Protein AF-A0A2K8YSL6-F1 (afdb_monomer_lite)

Structure (mmCIF, N/CA/C/O backbone):
data_AF-A0A2K8YSL6-F1
#
_entry.id   AF-A0A2K8YSL6-F1
#
loop_
_atom_site.group_PDB
_atom_site.id
_atom_site.type_symbol
_atom_site.label_atom_id
_atom_site.label_alt_id
_atom_site.label_comp_id
_atom_site.label_asym_id
_atom_site.label_entity_id
_atom_site.label_seq_id
_atom_site.pdbx_PDB_ins_code
_atom_site.Cartn_x
_atom_site.Cartn_y
_atom_site.Cartn_z
_atom_site.occupancy
_atom_site.B_iso_or_equiv
_atom_site.auth_seq_id
_atom_site.auth_comp_id
_atom_site.auth_asym_id
_atom_site.auth_atom_id
_atom_site.pdbx_PDB_model_num
ATOM 1 N N . MET A 1 1 ? -4.769 -8.901 6.777 1.00 59.44 1 MET A N 1
ATOM 2 C CA . MET A 1 1 ? -5.787 -8.278 5.891 1.00 59.44 1 MET A CA 1
ATOM 3 C C . MET A 1 1 ? -5.258 -8.322 4.469 1.00 59.44 1 MET A C 1
ATOM 5 O O . MET A 1 1 ? -4.072 -8.107 4.311 1.00 59.44 1 MET A O 1
ATOM 9 N N . GLN A 1 2 ? -6.079 -8.625 3.460 1.00 65.75 2 G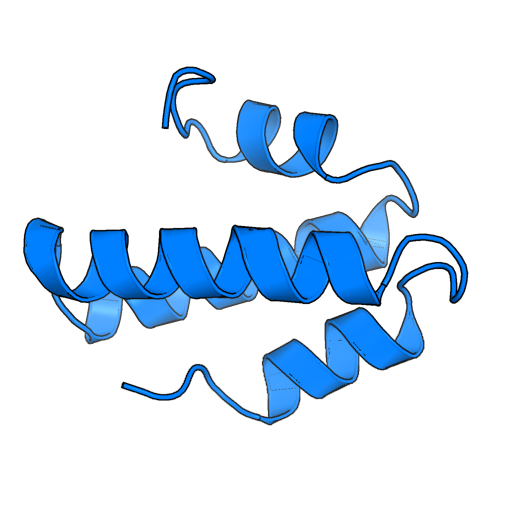LN A N 1
ATOM 10 C CA . GLN A 1 2 ? -5.586 -8.749 2.079 1.00 65.75 2 GLN A CA 1
ATOM 11 C C . GLN A 1 2 ? -5.755 -7.426 1.313 1.00 65.75 2 GLN A C 1
ATOM 13 O O . GLN A 1 2 ? -6.848 -6.845 1.395 1.00 65.75 2 GLN A O 1
ATOM 18 N N . PRO A 1 3 ? -4.724 -6.958 0.584 1.00 72.81 3 PRO A N 1
ATOM 19 C CA . PRO A 1 3 ? -4.845 -5.798 -0.284 1.00 72.81 3 PRO A CA 1
ATOM 20 C C . PRO A 1 3 ? -5.774 -6.100 -1.472 1.00 72.81 3 PRO A C 1
ATOM 22 O O . PRO A 1 3 ? -6.086 -7.264 -1.759 1.00 72.81 3 PRO A O 1
ATOM 25 N N . PRO A 1 4 ? -6.258 -5.067 -2.180 1.00 75.69 4 PRO A N 1
ATOM 26 C CA . PRO A 1 4 ? -7.137 -5.257 -3.325 1.00 75.69 4 PRO A CA 1
ATOM 27 C C . PRO A 1 4 ? -6.467 -6.118 -4.406 1.00 75.69 4 PRO A C 1
ATOM 29 O O . PRO A 1 4 ? -5.391 -5.791 -4.898 1.00 75.69 4 PRO A O 1
ATOM 32 N N . ARG A 1 5 ? -7.124 -7.213 -4.811 1.00 75.94 5 ARG A N 1
ATOM 33 C CA . ARG A 1 5 ? -6.593 -8.162 -5.812 1.00 75.94 5 ARG A CA 1
ATOM 34 C C . ARG A 1 5 ? -6.256 -7.521 -7.158 1.00 75.94 5 ARG A C 1
ATOM 36 O O . ARG A 1 5 ? -5.350 -7.976 -7.838 1.00 75.94 5 ARG A O 1
ATOM 43 N N . TRP A 1 6 ? -6.976 -6.471 -7.539 1.00 74.56 6 TRP A N 1
ATOM 44 C CA . TRP A 1 6 ? -6.718 -5.750 -8.784 1.00 74.56 6 TRP A CA 1
ATOM 45 C C . TRP A 1 6 ? -5.406 -4.955 -8.742 1.00 74.56 6 TRP A C 1
ATOM 47 O O . TRP A 1 6 ? -4.752 -4.818 -9.768 1.00 74.56 6 TRP A O 1
ATOM 57 N N . ALA A 1 7 ? -4.994 -4.480 -7.564 1.00 71.12 7 ALA A N 1
ATOM 58 C CA . ALA A 1 7 ? -3.742 -3.752 -7.403 1.00 71.12 7 ALA A CA 1
ATOM 59 C C . ALA A 1 7 ? -2.536 -4.707 -7.441 1.00 71.12 7 ALA A C 1
ATOM 61 O O . ALA A 1 7 ? -1.540 -4.400 -8.083 1.00 71.12 7 ALA A O 1
ATOM 62 N N . GLN A 1 8 ? -2.676 -5.912 -6.875 1.00 75.06 8 GLN A N 1
ATOM 63 C CA . GLN A 1 8 ? -1.707 -6.998 -7.086 1.00 75.06 8 GLN A CA 1
ATOM 64 C C . GLN A 1 8 ? -1.595 -7.358 -8.574 1.00 75.06 8 GLN A C 1
ATOM 66 O O . GLN A 1 8 ? -0.496 -7.442 -9.103 1.00 75.06 8 GLN A O 1
ATOM 71 N N . LYS A 1 9 ? -2.729 -7.461 -9.282 1.00 77.31 9 LYS A N 1
ATOM 72 C CA . LYS A 1 9 ? -2.764 -7.715 -10.733 1.00 77.31 9 LYS A CA 1
ATOM 73 C C . LYS A 1 9 ? -2.016 -6.650 -11.545 1.00 77.31 9 LYS A C 1
ATOM 75 O O . LYS A 1 9 ? -1.363 -6.983 -12.527 1.00 77.31 9 LYS A O 1
ATOM 80 N N . LEU A 1 10 ? -2.122 -5.378 -11.154 1.00 74.62 10 LEU A N 1
ATOM 81 C CA . LEU A 1 10 ? -1.380 -4.272 -11.767 1.00 74.62 10 LEU A CA 1
ATOM 82 C C . LEU A 1 10 ? 0.129 -4.456 -11.579 1.00 74.62 10 LEU A C 1
ATOM 84 O O . LEU A 1 10 ? 0.871 -4.404 -12.552 1.00 74.62 10 LEU A O 1
ATOM 88 N N . ILE A 1 11 ? 0.569 -4.754 -10.359 1.00 71.62 11 ILE A N 1
ATOM 89 C CA . ILE A 1 11 ? 1.987 -4.995 -10.066 1.00 71.62 11 ILE A CA 1
ATOM 90 C C . ILE A 1 11 ? 2.495 -6.238 -10.815 1.00 71.62 11 ILE A C 1
ATOM 92 O O . ILE A 1 11 ? 3.564 -6.183 -11.399 1.00 71.62 11 ILE A O 1
ATOM 96 N N . GLU A 1 12 ? 1.717 -7.319 -10.907 1.00 74.12 12 GLU A N 1
ATOM 97 C CA . GLU A 1 12 ? 2.050 -8.502 -11.727 1.00 74.12 12 GLU A CA 1
ATOM 98 C C . GLU A 1 12 ? 2.159 -8.191 -13.226 1.00 74.12 12 GLU A C 1
ATOM 100 O O . GLU A 1 12 ? 2.931 -8.828 -13.935 1.00 74.12 12 GLU A O 1
ATOM 105 N N . THR A 1 13 ? 1.362 -7.244 -13.727 1.00 72.25 13 THR A N 1
ATOM 106 C CA . THR A 1 13 ? 1.313 -6.923 -15.163 1.00 72.25 13 THR A CA 1
ATOM 107 C C . THR A 1 13 ? 2.467 -6.016 -15.587 1.00 72.25 13 THR A C 1
ATOM 109 O O . THR A 1 13 ? 2.942 -6.126 -16.715 1.00 72.25 13 THR A O 1
ATOM 112 N N . TYR A 1 14 ? 2.904 -5.114 -14.706 1.00 68.94 14 TYR A N 1
ATOM 113 C CA . TYR A 1 14 ? 3.917 -4.101 -15.022 1.00 68.94 14 TYR A CA 1
ATOM 114 C C . TYR A 1 14 ? 5.251 -4.302 -14.290 1.00 68.94 14 TYR A C 1
ATOM 116 O O . TYR A 1 14 ? 6.260 -3.722 -14.686 1.00 68.94 14 TYR A O 1
ATOM 124 N N . GLY A 1 15 ? 5.269 -5.098 -13.223 1.00 64.25 15 GLY A N 1
ATOM 125 C CA . GLY A 1 15 ? 6.460 -5.417 -12.449 1.00 64.25 15 GLY A CA 1
ATOM 126 C C . GLY A 1 15 ? 7.359 -6.393 -13.195 1.00 64.25 15 GLY A C 1
ATOM 127 O O . GLY A 1 15 ? 6.895 -7.369 -13.785 1.00 64.25 15 GLY A O 1
ATOM 128 N N . HIS A 1 16 ? 8.664 -6.130 -13.161 1.00 65.00 16 HIS A N 1
ATOM 129 C CA . HIS A 1 16 ? 9.645 -7.046 -13.724 1.00 65.00 16 HIS A CA 1
ATOM 130 C C . HIS A 1 16 ? 9.590 -8.379 -12.953 1.00 65.00 16 HIS A C 1
ATOM 132 O O . HIS A 1 16 ? 9.618 -8.354 -11.720 1.00 65.00 16 HIS A O 1
ATOM 138 N N . PRO A 1 17 ? 9.526 -9.541 -13.630 1.00 63.69 17 PRO A N 1
ATOM 139 C CA . PRO A 1 17 ? 9.353 -10.837 -12.967 1.00 63.69 17 PRO A CA 1
ATOM 140 C C . PRO A 1 17 ? 10.449 -11.141 -11.934 1.00 63.69 17 PRO A C 1
ATOM 142 O O . PRO A 1 17 ? 10.159 -11.760 -10.918 1.00 63.69 17 PRO A O 1
ATOM 145 N N . ASP A 1 18 ? 11.671 -10.644 -12.154 1.00 62.38 18 ASP A N 1
ATOM 146 C CA . ASP A 1 18 ? 12.812 -10.853 -11.248 1.00 62.38 18 ASP A CA 1
ATOM 147 C C . ASP A 1 18 ? 12.719 -10.097 -9.911 1.00 62.38 18 ASP A C 1
ATOM 149 O O . ASP A 1 18 ? 13.376 -10.488 -8.954 1.00 62.38 18 ASP A O 1
ATOM 153 N N . THR A 1 19 ? 11.922 -9.028 -9.821 1.00 66.62 19 THR A N 1
ATOM 154 C CA . THR A 1 19 ? 11.770 -8.224 -8.589 1.00 66.62 19 THR A CA 1
ATOM 155 C C . THR A 1 19 ? 10.347 -8.265 -8.041 1.00 66.62 19 THR A C 1
ATOM 157 O O . THR A 1 19 ? 10.036 -7.608 -7.055 1.00 66.62 19 THR A O 1
ATOM 160 N N . LEU A 1 20 ? 9.450 -9.005 -8.696 1.00 70.62 20 LEU A N 1
ATOM 161 C CA . LEU A 1 20 ? 8.024 -9.010 -8.392 1.00 70.62 20 LEU A CA 1
ATOM 162 C C . LEU A 1 20 ? 7.727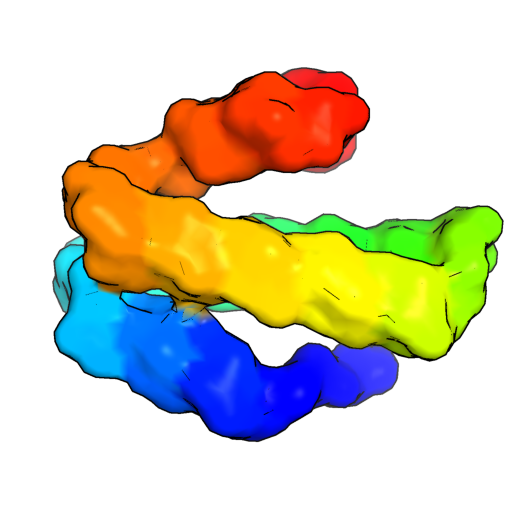 -9.554 -6.991 1.00 70.62 20 LEU A C 1
ATOM 164 O O . LEU A 1 20 ? 6.846 -9.040 -6.310 1.00 70.62 20 LEU A O 1
ATOM 168 N N . GLU A 1 21 ? 8.426 -10.611 -6.586 1.00 75.00 21 GLU A N 1
ATOM 169 C CA . GLU A 1 21 ? 8.180 -11.297 -5.316 1.00 75.00 21 GLU A CA 1
ATOM 170 C C . GLU A 1 21 ? 8.628 -10.449 -4.118 1.00 75.00 21 GLU A C 1
ATOM 172 O O . GLU A 1 21 ? 7.878 -10.313 -3.153 1.00 75.00 21 GLU A O 1
ATOM 177 N N . GLU A 1 22 ? 9.795 -9.807 -4.235 1.00 75.19 22 GLU A N 1
ATOM 178 C CA . GLU A 1 22 ? 10.319 -8.847 -3.255 1.00 75.19 22 GLU A CA 1
ATOM 179 C C . GLU A 1 22 ? 9.366 -7.649 -3.131 1.00 75.19 22 GLU A C 1
ATOM 181 O O . GLU A 1 22 ? 8.874 -7.365 -2.041 1.00 75.19 22 GLU A O 1
ATOM 186 N N . VAL A 1 23 ? 8.9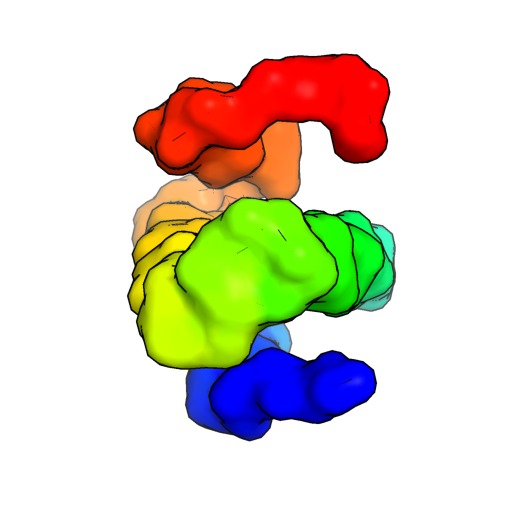45 -7.083 -4.273 1.00 74.88 23 VAL A N 1
ATOM 187 C CA . VAL A 1 23 ? 8.014 -5.945 -4.309 1.00 74.88 23 VAL A CA 1
ATOM 188 C C . VAL A 1 23 ? 6.646 -6.269 -3.732 1.00 74.88 23 VAL A C 1
ATOM 190 O O . VAL A 1 23 ? 6.019 -5.457 -3.055 1.00 74.88 23 VAL A O 1
ATOM 193 N N . GLN A 1 24 ? 6.118 -7.459 -4.004 1.00 75.69 24 GLN A N 1
ATOM 194 C CA . GLN A 1 24 ? 4.847 -7.860 -3.412 1.00 75.69 24 GLN A CA 1
ATOM 195 C C . GLN A 1 24 ? 4.963 -8.063 -1.900 1.00 75.69 24 GLN A C 1
ATOM 197 O O . GLN A 1 24 ? 4.007 -7.731 -1.193 1.00 75.69 24 GLN A O 1
ATOM 202 N N . GLY A 1 25 ? 6.097 -8.583 -1.420 1.00 81.75 25 GLY A N 1
ATOM 203 C CA . GLY A 1 25 ? 6.401 -8.743 0.002 1.00 81.75 25 GLY A CA 1
ATOM 204 C C . GLY A 1 25 ? 6.425 -7.406 0.737 1.00 81.75 25 GLY A C 1
ATOM 205 O O . GLY A 1 25 ? 5.612 -7.189 1.640 1.00 81.75 25 GLY A O 1
ATOM 206 N N . ASP A 1 26 ? 7.259 -6.479 0.280 1.00 79.81 26 ASP A N 1
ATOM 207 C CA . ASP A 1 26 ? 7.444 -5.154 0.879 1.00 79.81 26 ASP A CA 1
ATOM 208 C C . ASP A 1 26 ? 6.133 -4.343 0.874 1.00 79.81 26 ASP A C 1
ATOM 210 O O . ASP A 1 26 ? 5.701 -3.813 1.907 1.00 79.81 26 ASP A O 1
ATOM 214 N N . LEU A 1 27 ? 5.394 -4.321 -0.245 1.00 77.69 27 LEU A N 1
ATOM 215 C CA . LEU A 1 27 ? 4.076 -3.668 -0.301 1.00 77.69 27 LEU A CA 1
ATOM 216 C C . LEU A 1 27 ? 3.037 -4.313 0.629 1.00 77.69 27 LEU A C 1
ATOM 218 O O . LEU A 1 27 ? 2.135 -3.614 1.111 1.00 77.69 27 LEU A O 1
ATOM 222 N N . LEU A 1 28 ? 3.093 -5.630 0.848 1.00 82.44 28 LEU A N 1
ATOM 223 C CA . LEU A 1 28 ? 2.191 -6.332 1.768 1.00 82.44 28 LEU A CA 1
ATOM 224 C C . LEU A 1 28 ? 2.478 -5.956 3.223 1.00 82.44 28 LEU A C 1
ATOM 226 O O . LEU A 1 28 ? 1.528 -5.707 3.977 1.00 82.44 28 LEU A O 1
ATOM 230 N N . GLU A 1 29 ? 3.751 -5.872 3.603 1.00 84.19 29 GLU A N 1
ATOM 231 C CA . GLU A 1 29 ? 4.177 -5.429 4.933 1.00 84.19 29 GLU A CA 1
ATOM 232 C C . GLU A 1 29 ? 3.761 -3.974 5.187 1.00 84.19 29 GLU A C 1
ATOM 234 O O . GLU A 1 29 ? 3.093 -3.670 6.184 1.00 84.19 29 GLU A O 1
ATOM 239 N N . LEU A 1 30 ? 4.004 -3.090 4.218 1.00 81.19 30 LEU A N 1
ATOM 240 C CA . LEU A 1 30 ? 3.559 -1.694 4.255 1.00 81.19 30 LEU A CA 1
ATOM 241 C C . LEU A 1 30 ? 2.042 -1.550 4.333 1.00 81.19 30 LEU A C 1
ATOM 243 O O . LEU A 1 30 ? 1.523 -0.704 5.071 1.00 81.19 30 LEU A O 1
ATOM 247 N N . TYR A 1 31 ? 1.300 -2.384 3.605 1.00 82.06 31 TYR A N 1
ATOM 248 C CA . TYR A 1 31 ? -0.153 -2.399 3.692 1.00 82.06 31 TYR A CA 1
ATOM 249 C C . TYR A 1 31 ? -0.620 -2.777 5.096 1.00 82.06 31 TYR A C 1
ATOM 251 O O . TYR A 1 31 ? -1.500 -2.103 5.637 1.00 82.06 31 TYR A O 1
ATOM 259 N N . ALA A 1 32 ? -0.043 -3.817 5.702 1.00 83.88 32 ALA A N 1
ATOM 260 C CA . ALA A 1 32 ? -0.375 -4.219 7.065 1.00 83.88 32 ALA A CA 1
ATOM 261 C C . ALA A 1 32 ? -0.122 -3.069 8.053 1.00 83.88 32 ALA A C 1
ATOM 263 O O . ALA A 1 32 ? -1.032 -2.702 8.805 1.00 83.88 32 ALA A O 1
ATOM 264 N N . TYR A 1 33 ? 1.038 -2.418 7.945 1.00 83.94 33 TYR A N 1
ATOM 265 C CA . TYR A 1 33 ? 1.389 -1.248 8.746 1.00 83.94 33 TYR A CA 1
ATOM 266 C C . TYR A 1 33 ? 0.402 -0.083 8.565 1.00 83.94 33 TYR A C 1
ATOM 268 O O . TYR A 1 33 ? -0.032 0.543 9.536 1.00 83.94 33 TYR A O 1
ATOM 276 N N . TRP A 1 34 ? -0.029 0.225 7.338 1.00 83.06 34 TRP A N 1
ATOM 277 C CA . TRP A 1 34 ? -1.026 1.278 7.118 1.00 83.06 34 TRP A CA 1
ATOM 278 C C . TRP A 1 34 ? -2.405 0.923 7.639 1.00 83.06 34 TRP A C 1
ATOM 280 O O . TRP A 1 34 ? -3.129 1.807 8.101 1.00 83.06 34 TRP A O 1
ATOM 290 N N . VAL A 1 35 ? -2.811 -0.341 7.544 1.00 85.88 35 VAL A N 1
ATOM 291 C CA . VAL A 1 35 ? -4.105 -0.743 8.092 1.00 85.88 35 VAL A CA 1
ATOM 292 C C . VAL A 1 35 ? -4.116 -0.536 9.604 1.00 85.88 35 VAL A C 1
ATOM 294 O O . VAL A 1 35 ? -5.131 -0.072 10.124 1.00 85.88 35 VAL A O 1
ATOM 297 N N . GLU A 1 36 ? -3.001 -0.812 10.275 1.00 85.75 36 GLU A N 1
ATOM 298 C CA . GLU A 1 36 ? -2.846 -0.608 11.714 1.00 85.75 36 GLU A CA 1
ATOM 299 C C . GLU A 1 36 ? -2.764 0.880 12.096 1.00 85.75 36 GLU A C 1
ATOM 301 O O . GLU A 1 36 ? -3.464 1.323 13.002 1.00 85.75 36 GLU A O 1
ATOM 306 N N . THR A 1 37 ? -1.980 1.681 11.370 1.00 85.38 37 THR A N 1
ATOM 307 C CA . THR A 1 37 ? -1.706 3.084 11.742 1.00 85.38 37 THR A CA 1
ATOM 308 C C . THR A 1 37 ? -2.753 4.091 11.272 1.00 85.38 37 THR A C 1
ATOM 310 O O . THR A 1 37 ? -3.100 5.019 12.001 1.00 85.38 37 THR A O 1
ATOM 313 N N . VAL A 1 38 ? -3.249 3.955 10.040 1.00 83.62 38 VAL A N 1
ATOM 314 C CA . VAL A 1 38 ? -4.156 4.930 9.401 1.00 83.62 38 VAL A CA 1
ATOM 315 C C . VAL A 1 38 ? -5.518 4.340 9.035 1.00 83.62 38 VAL A C 1
ATOM 317 O O . VAL A 1 38 ? -6.401 5.056 8.551 1.00 83.62 38 VAL A O 1
ATOM 320 N N . GLY A 1 39 ? -5.710 3.042 9.266 1.00 86.31 39 GLY A N 1
ATOM 321 C CA . GLY A 1 39 ? -6.944 2.328 8.982 1.00 86.31 39 GLY A CA 1
ATOM 322 C C . GLY A 1 39 ? -7.070 1.856 7.531 1.00 86.31 39 GLY A C 1
ATOM 323 O O . GLY A 1 39 ? -6.511 2.410 6.580 1.00 86.31 39 GLY A O 1
ATOM 324 N N . LYS A 1 40 ? -7.909 0.833 7.340 1.00 83.81 40 LYS A N 1
ATOM 325 C CA . LYS A 1 40 ? -8.060 0.091 6.074 1.00 83.81 40 LYS A CA 1
ATOM 326 C C . LYS A 1 40 ? -8.409 0.950 4.853 1.00 83.81 40 LYS A C 1
ATOM 328 O O . LYS A 1 40 ? -7.940 0.674 3.753 1.00 83.81 40 LYS A O 1
ATOM 333 N N . ARG A 1 41 ? -9.225 1.998 5.020 1.00 83.50 41 ARG A N 1
ATOM 334 C CA . ARG A 1 41 ? -9.620 2.882 3.904 1.00 83.50 41 ARG A CA 1
ATOM 335 C C . ARG A 1 41 ? -8.434 3.670 3.351 1.00 83.50 41 ARG A C 1
ATOM 337 O O . ARG A 1 41 ? -8.284 3.765 2.138 1.00 83.50 41 ARG A O 1
ATOM 344 N N . ARG A 1 42 ? -7.592 4.209 4.235 1.00 82.50 42 ARG A N 1
ATOM 345 C CA . ARG A 1 42 ? -6.436 5.025 3.851 1.00 82.50 42 ARG A CA 1
ATOM 346 C C . ARG A 1 42 ? -5.268 4.150 3.393 1.00 82.50 42 ARG A C 1
ATOM 348 O O . ARG A 1 42 ? -4.587 4.517 2.443 1.00 82.50 42 ARG A O 1
ATOM 355 N N . ALA A 1 43 ? -5.129 2.960 3.980 1.00 84.81 43 ALA A N 1
ATOM 356 C CA . ALA A 1 43 ? -4.220 1.917 3.511 1.00 84.81 43 ALA A CA 1
ATOM 357 C C . ALA A 1 43 ? -4.526 1.477 2.073 1.00 84.81 43 ALA A C 1
ATOM 359 O O . ALA A 1 43 ? -3.622 1.424 1.247 1.00 84.81 43 ALA A O 1
ATOM 360 N N . ASN A 1 44 ? -5.803 1.238 1.746 1.00 82.69 44 ASN A N 1
ATOM 361 C CA . ASN A 1 44 ? -6.208 0.901 0.379 1.00 82.69 44 ASN A CA 1
ATOM 362 C C . ASN A 1 44 ? -5.812 1.996 -0.613 1.00 82.69 44 ASN A C 1
ATOM 364 O O . ASN A 1 44 ? -5.261 1.680 -1.655 1.00 82.69 44 ASN A O 1
ATOM 368 N N . TRP A 1 45 ? -6.060 3.265 -0.275 1.00 84.06 45 TRP A N 1
ATOM 369 C CA . TRP A 1 45 ? -5.746 4.388 -1.161 1.00 84.06 45 TRP A CA 1
ATOM 370 C C . TRP A 1 45 ? -4.234 4.555 -1.390 1.00 84.06 45 TRP A C 1
ATOM 372 O O . TRP A 1 45 ? -3.796 4.840 -2.501 1.00 84.06 45 TRP A O 1
ATOM 382 N N . ARG A 1 46 ? -3.416 4.326 -0.354 1.00 81.50 46 ARG A N 1
ATOM 383 C CA . ARG A 1 46 ? -1.950 4.338 -0.480 1.00 81.50 46 ARG A CA 1
ATOM 384 C C . ARG A 1 46 ? -1.431 3.188 -1.337 1.00 81.50 46 ARG A C 1
ATOM 386 O O . ARG A 1 46 ? -0.620 3.422 -2.225 1.00 81.50 46 ARG A O 1
ATOM 393 N N . TYR A 1 47 ? -1.954 1.983 -1.125 1.00 80.00 47 TYR A N 1
ATOM 394 C CA . TYR A 1 47 ? -1.580 0.800 -1.901 1.00 80.00 47 TYR A CA 1
ATOM 395 C C . TYR A 1 47 ? -1.859 0.983 -3.395 1.00 80.00 47 TYR A C 1
ATOM 397 O O . TYR A 1 47 ? -1.037 0.630 -4.234 1.00 80.00 47 TYR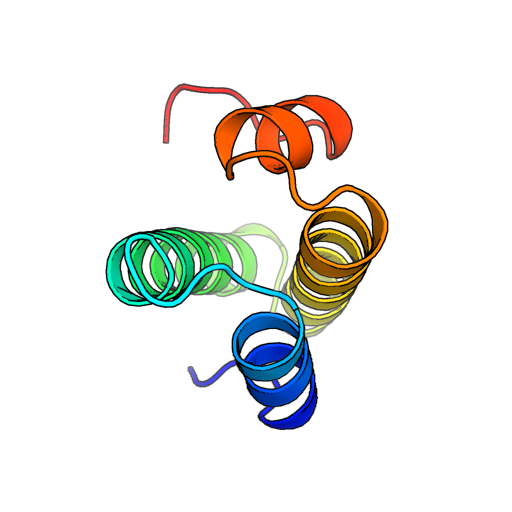 A O 1
ATOM 405 N N . THR A 1 48 ? -2.999 1.587 -3.735 1.00 78.62 48 THR A N 1
ATOM 406 C CA . THR A 1 48 ? -3.364 1.848 -5.131 1.00 78.62 48 THR A CA 1
ATOM 407 C C . THR A 1 48 ? -2.450 2.869 -5.794 1.00 78.62 48 THR A C 1
ATOM 409 O O . THR A 1 48 ? -2.054 2.651 -6.932 1.00 78.62 48 THR A O 1
ATOM 412 N N . GLN A 1 49 ? -2.035 3.920 -5.079 1.00 79.31 49 GLN A N 1
ATOM 413 C CA . GLN A 1 49 ? -1.069 4.874 -5.629 1.00 79.31 49 GLN A CA 1
ATOM 414 C C . GLN A 1 49 ? 0.327 4.266 -5.812 1.00 79.31 49 GLN A C 1
ATOM 416 O O . GLN A 1 49 ? 0.981 4.545 -6.813 1.00 79.31 49 GLN A O 1
ATOM 421 N N . CYS A 1 50 ? 0.789 3.419 -4.886 1.00 74.31 50 CYS A N 1
ATOM 422 C CA . CYS A 1 50 ? 2.057 2.707 -5.070 1.00 74.31 50 CYS A CA 1
ATOM 423 C C . CYS A 1 50 ? 2.005 1.782 -6.291 1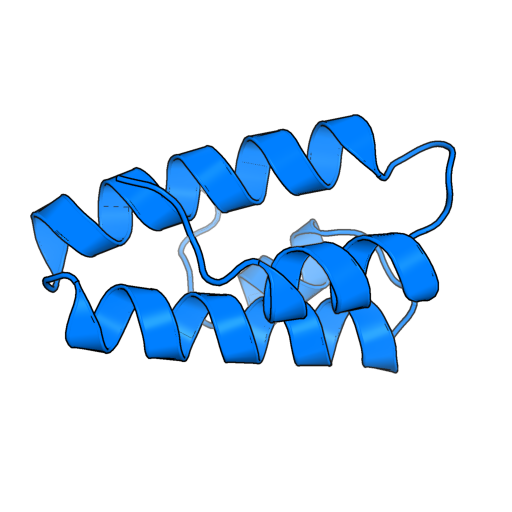.00 74.31 50 CYS A C 1
ATOM 425 O O . CYS A 1 50 ? 2.930 1.799 -7.097 1.00 74.31 50 CYS A O 1
ATOM 427 N N . ALA A 1 51 ? 0.915 1.029 -6.462 1.00 73.75 51 ALA A N 1
ATOM 428 C CA . ALA A 1 51 ? 0.736 0.158 -7.621 1.00 73.75 51 ALA A CA 1
ATOM 429 C C . ALA A 1 51 ? 0.737 0.942 -8.946 1.00 73.75 51 ALA A C 1
ATOM 431 O O . ALA A 1 51 ? 1.363 0.506 -9.907 1.00 73.75 51 ALA A O 1
ATOM 432 N N . GLU A 1 52 ? 0.087 2.109 -8.996 1.00 75.19 52 GLU A N 1
ATOM 433 C CA . GLU A 1 52 ? 0.104 2.988 -10.174 1.00 75.19 52 GLU A CA 1
ATOM 434 C C . GLU A 1 52 ? 1.501 3.535 -10.478 1.00 75.19 52 GLU A C 1
ATOM 436 O O . GLU A 1 52 ? 1.907 3.549 -11.636 1.00 75.19 52 GLU A O 1
ATOM 441 N N . ILE A 1 53 ? 2.254 3.957 -9.458 1.00 71.69 53 ILE A N 1
ATOM 442 C CA . ILE A 1 53 ? 3.611 4.479 -9.649 1.00 71.69 53 ILE A CA 1
ATOM 443 C C . ILE A 1 53 ? 4.532 3.370 -10.151 1.00 71.69 53 ILE A C 1
ATOM 445 O O . ILE A 1 53 ? 5.162 3.546 -11.188 1.00 71.69 53 ILE A O 1
ATOM 449 N N . VAL A 1 54 ? 4.563 2.216 -9.479 1.00 68.69 54 VAL A N 1
ATOM 450 C CA . VAL A 1 54 ? 5.376 1.061 -9.898 1.00 68.69 54 VAL A CA 1
ATOM 451 C C . VAL A 1 54 ? 5.034 0.663 -11.338 1.00 68.69 54 VAL A C 1
ATOM 453 O O . VAL A 1 54 ? 5.939 0.475 -12.150 1.00 68.69 54 VAL A O 1
ATOM 456 N N . ALA A 1 55 ? 3.743 0.647 -11.686 1.00 67.25 55 ALA A N 1
ATOM 457 C CA . ALA A 1 55 ? 3.292 0.340 -13.037 1.00 67.25 55 ALA A CA 1
ATOM 458 C C . ALA A 1 55 ? 3.693 1.391 -14.087 1.00 67.25 55 ALA A C 1
ATOM 460 O O . ALA A 1 55 ? 4.022 1.040 -15.219 1.00 67.25 55 ALA A O 1
ATOM 461 N N . ALA A 1 56 ? 3.664 2.676 -13.733 1.00 67.00 56 ALA A N 1
ATOM 462 C CA . ALA A 1 56 ? 3.944 3.771 -14.656 1.00 67.00 56 ALA A CA 1
ATOM 463 C C . ALA A 1 56 ? 5.444 4.029 -14.862 1.00 67.00 56 ALA A C 1
ATOM 465 O O . ALA A 1 56 ? 5.830 4.488 -15.937 1.00 67.00 56 ALA A O 1
ATOM 466 N N . THR A 1 57 ? 6.288 3.780 -13.853 1.00 62.97 57 THR A N 1
ATOM 467 C CA . THR A 1 57 ? 7.724 4.093 -13.939 1.00 62.97 57 THR A CA 1
ATOM 468 C C . THR A 1 57 ? 8.608 2.917 -14.332 1.00 62.97 57 THR A C 1
ATOM 470 O O . THR A 1 57 ? 9.695 3.168 -14.838 1.00 62.97 57 THR A O 1
ATOM 473 N N . GLY A 1 58 ? 8.205 1.660 -14.104 1.00 57.50 58 GLY A N 1
ATOM 474 C CA . GLY A 1 58 ? 9.077 0.493 -14.336 1.00 57.50 58 GLY A CA 1
ATOM 475 C C . GLY A 1 58 ? 10.381 0.498 -13.513 1.00 57.50 58 GLY A C 1
ATOM 476 O O . GLY A 1 58 ? 11.217 -0.387 -13.667 1.00 57.50 58 GLY A O 1
ATOM 477 N N . GLU A 1 59 ? 10.561 1.502 -12.651 1.00 54.69 59 GLU A N 1
ATOM 478 C CA . GLU A 1 59 ? 11.679 1.674 -11.736 1.00 54.69 59 GLU A CA 1
ATOM 479 C C . GLU A 1 59 ? 11.361 1.025 -10.391 1.00 54.69 59 GLU A C 1
ATOM 481 O O . GLU A 1 59 ? 10.214 0.991 -9.941 1.00 54.69 59 GLU A O 1
ATOM 486 N N . THR A 1 60 ? 12.420 0.525 -9.762 1.00 59.38 60 THR A N 1
ATOM 487 C CA . THR A 1 60 ? 12.409 -0.224 -8.510 1.00 59.38 60 THR A CA 1
ATOM 488 C C . THR A 1 60 ? 11.695 0.491 -7.364 1.00 59.38 60 THR A C 1
ATOM 490 O O . THR A 1 60 ? 11.605 1.718 -7.272 1.00 59.38 60 THR A O 1
ATOM 493 N N . GLU A 1 61 ? 11.220 -0.342 -6.448 1.00 54.78 61 GLU A N 1
ATOM 494 C CA . GLU A 1 61 ? 10.372 -0.049 -5.298 1.00 54.78 61 GLU A CA 1
ATOM 495 C C . GLU A 1 61 ? 10.776 1.171 -4.467 1.00 54.78 61 GLU A C 1
ATOM 497 O O . GLU A 1 61 ? 9.932 1.993 -4.102 1.00 54.78 61 GLU A O 1
ATOM 502 N N . LYS A 1 62 ? 12.083 1.359 -4.259 1.00 56.50 62 LYS A N 1
ATOM 503 C CA . LYS A 1 62 ? 12.633 2.488 -3.499 1.00 56.50 62 LYS A CA 1
ATOM 504 C C . LYS A 1 62 ? 12.210 3.840 -4.064 1.00 56.50 62 LYS A C 1
ATOM 506 O O . LYS A 1 62 ? 11.931 4.758 -3.301 1.00 56.50 62 LYS A O 1
ATOM 511 N N . THR A 1 63 ? 12.079 3.972 -5.381 1.00 55.19 63 THR A N 1
ATOM 512 C CA . THR A 1 63 ? 11.694 5.238 -6.023 1.00 55.19 63 THR A CA 1
ATOM 513 C C . THR A 1 63 ? 10.213 5.553 -5.805 1.00 55.19 63 THR A C 1
ATOM 515 O O . THR A 1 63 ? 9.840 6.716 -5.620 1.00 55.19 63 THR A O 1
ATOM 518 N N . ALA A 1 64 ? 9.358 4.527 -5.793 1.00 55.06 64 ALA A N 1
ATOM 519 C CA . ALA A 1 64 ? 7.928 4.670 -5.531 1.00 55.06 64 ALA A CA 1
ATOM 520 C C . ALA A 1 64 ? 7.653 4.972 -4.049 1.00 55.06 64 ALA A C 1
ATOM 522 O O . ALA A 1 64 ? 6.848 5.855 -3.733 1.00 55.06 64 ALA A O 1
ATOM 523 N N . LEU A 1 65 ? 8.373 4.307 -3.143 1.00 59.69 65 LEU A N 1
ATOM 524 C CA . LEU A 1 65 ? 8.309 4.561 -1.702 1.00 59.69 65 LEU A CA 1
ATOM 525 C C . LEU A 1 65 ? 8.775 5.984 -1.356 1.00 59.69 65 LEU A C 1
ATOM 527 O O . LEU A 1 65 ? 8.078 6.711 -0.644 1.00 59.69 65 LEU A O 1
ATOM 531 N N . PHE A 1 66 ? 9.873 6.441 -1.968 1.00 58.97 66 PHE A N 1
ATOM 532 C CA . PHE A 1 66 ? 10.389 7.798 -1.776 1.00 58.97 66 PHE A CA 1
ATOM 533 C C . PHE A 1 66 ? 9.412 8.874 -2.283 1.00 58.97 66 PHE A C 1
ATOM 535 O O . PHE A 1 66 ? 9.180 9.883 -1.615 1.00 58.97 66 PHE A O 1
ATOM 542 N N . LYS A 1 67 ? 8.777 8.659 -3.446 1.00 56.50 67 LYS A N 1
ATOM 543 C CA . LYS A 1 67 ? 7.817 9.612 -4.045 1.00 56.50 67 LYS A CA 1
ATOM 544 C C . LYS A 1 67 ? 6.477 9.680 -3.312 1.00 56.50 67 LYS A C 1
ATOM 546 O O . LYS A 1 67 ? 5.815 10.714 -3.356 1.00 56.50 67 LYS A O 1
ATOM 551 N N . THR A 1 68 ? 6.068 8.610 -2.635 1.00 57.59 68 THR A N 1
ATOM 552 C CA . THR A 1 68 ? 4.807 8.573 -1.874 1.00 57.59 68 THR A CA 1
ATOM 553 C C . THR A 1 68 ? 4.941 9.129 -0.452 1.00 57.59 68 THR A C 1
ATOM 555 O O . THR A 1 68 ? 3.940 9.223 0.264 1.00 57.59 68 THR A O 1
ATOM 558 N N . GLY A 1 69 ? 6.142 9.579 -0.062 1.00 53.09 69 GLY A N 1
ATOM 559 C CA . GLY A 1 69 ? 6.397 10.223 1.228 1.00 5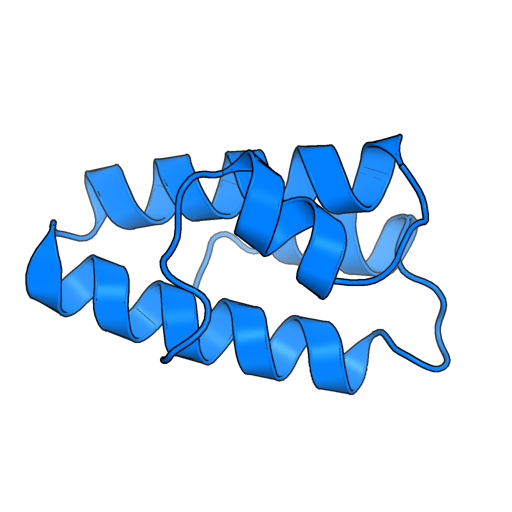3.09 69 GLY A CA 1
ATOM 560 C C . GLY A 1 69 ? 6.388 9.245 2.403 1.00 53.09 69 GLY A C 1
ATOM 561 O O . GLY A 1 69 ? 6.035 9.627 3.521 1.00 53.09 69 GLY A O 1
ATOM 562 N N . ILE A 1 70 ? 6.724 7.981 2.147 1.00 57.09 70 ILE A N 1
ATOM 563 C CA . ILE A 1 70 ? 6.903 6.957 3.173 1.00 57.09 70 ILE A CA 1
ATOM 564 C C . ILE A 1 70 ? 8.371 7.030 3.616 1.00 57.09 70 ILE A C 1
ATOM 566 O O . ILE A 1 70 ? 9.251 6.969 2.758 1.00 57.09 70 ILE A O 1
ATOM 570 N N . PRO A 1 71 ? 8.668 7.218 4.913 1.00 42.59 71 PRO A N 1
ATOM 571 C CA . PRO A 1 71 ? 10.048 7.278 5.377 1.00 42.59 71 PRO A CA 1
ATOM 572 C C . PRO A 1 71 ? 10.759 5.938 5.139 1.00 42.59 71 PRO A C 1
ATOM 574 O O . PRO A 1 71 ? 10.222 4.892 5.487 1.00 42.59 71 PRO A O 1
ATOM 577 N N . ASP A 1 72 ? 11.974 6.020 4.590 1.00 45.75 72 ASP A N 1
ATOM 578 C CA . ASP A 1 72 ? 12.906 4.955 4.152 1.00 45.75 72 ASP A CA 1
ATOM 579 C C . ASP A 1 72 ? 13.396 4.011 5.282 1.00 45.75 72 ASP A C 1
ATOM 581 O O . ASP A 1 72 ? 14.443 3.383 5.175 1.00 45.75 72 ASP A O 1
ATOM 585 N N . HIS A 1 73 ? 12.708 3.962 6.426 1.00 46.59 73 HIS A N 1
ATOM 586 C CA . HIS A 1 73 ? 13.173 3.292 7.652 1.00 46.59 73 HIS A CA 1
ATOM 587 C C . HIS A 1 73 ? 12.153 2.310 8.245 1.00 46.59 73 HIS A C 1
ATOM 589 O O . HIS A 1 73 ? 12.237 1.999 9.436 1.00 46.59 73 HIS A O 1
ATOM 595 N N . LEU A 1 74 ? 11.181 1.866 7.448 1.00 47.16 74 LEU A N 1
ATOM 596 C CA . LEU A 1 74 ? 10.318 0.732 7.773 1.00 47.16 74 LEU A CA 1
ATOM 597 C C . LEU A 1 74 ? 10.646 -0.419 6.837 1.00 47.16 74 LEU A C 1
ATOM 599 O O . LEU A 1 74 ? 10.673 -0.145 5.618 1.00 47.16 74 LEU A O 1
#

InterPro domains:
  IPR047699 Transporter permease, putative, prefix domain [NF038404] (3-48)

pLDDT: mean 70.94, std 11.42, range [42.59, 86.31]

Sequence (74 aa):
MQPPRWAQKLIETYGHPDTLEEVQGDLLELYAYWVETVGKRRANWRYTQCAEIVAATGETEKTALFKTGIPDHL

Radius of gyration: 11.2 Å; chains: 1; bounding box: 23×22×27 Å

Organism: NCBI:txid2057025

Foldseek 3Di:
DDADPVLLVLCVVQADPVCSVVLVVVLVVQLVVCCVPVNNVVSNVLSNQLSVVCRVPVDDSVVSCVVSPNDPPD

Secondary structure (DSSP, 8-state):
-PPPHHHHHHHHHHS-TTTHHHHHHHHHHHHHHHHHHT-HHHHHHHHHHHHHHHHHH---HHHHHHHTT--TT-